Protein AF-A0A1E7GET6-F1 (afdb_monomer)

Mean predicted aligned error: 6.94 Å

Radius of gyration: 13.85 Å; Cα contacts (8 Å, |Δi|>4): 43; chains: 1; bounding box: 35×29×33 Å

Solvent-accessible surface area (backbone atoms only — not comparable to full-atom values): 5265 Å² total; per-residue (Å²): 128,65,69,71,61,71,52,60,92,60,66,90,87,61,75,89,81,87,64,54,47,69,58,45,39,50,57,57,38,70,72,46,86,85,50,93,85,59,58,37,67,60,53,52,32,51,52,43,46,52,46,47,78,72,62,39,63,67,59,50,47,55,56,44,70,75,42,54,71,72,50,43,73,47,48,58,79,70,67,88,68,86,129

Sequence (83 aa):
MIKGVYYDGWTPLDKPHKYKKEEFARRVHEQFQFDPDLNPAVIIRAVLRVMYRHIGEGELGDVKSNMPAGIQEWFPQELGQEK

Foldseek 3Di:
DVVVVVCVVDDPPDDDDADDLVRVLVVQCVVCPPDNVDRSLVVLLVVLVVCCVPVDLVVSVVVLVPHDPSSNVSHDPCNPVDD

Secondary structure (DSSP, 8-state):
--HHHHTTT--TTSPPP---HHHHHHHHHHT-TT-TT--HHHHHHHHHHHHHHHH-HHHHHHHHHTS-HHHHTTS-TTTT---

Nearest PDB structures (foldseek):
  3pug-assembly1_A  TM=3.863E-01  e=1.592E+00  Haloferax volcanii D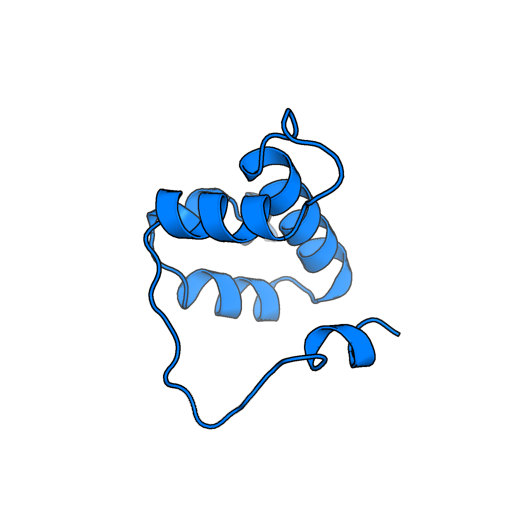S2
  6uve-assembly1_B  TM=3.409E-01  e=7.201E+00  Homo sapiens

pLDDT: mean 81.16, std 13.39, range [42.62, 94.94]

Structure (mmCIF, N/CA/C/O backbone):
data_AF-A0A1E7GET6-F1
#
_entry.id   AF-A0A1E7GET6-F1
#
loop_
_atom_site.group_PDB
_atom_site.id
_atom_site.type_symbol
_atom_site.label_atom_id
_atom_site.label_alt_id
_atom_site.label_comp_id
_atom_site.label_asym_id
_atom_site.label_entity_id
_atom_site.label_seq_id
_atom_site.pdbx_PDB_ins_code
_atom_site.Cartn_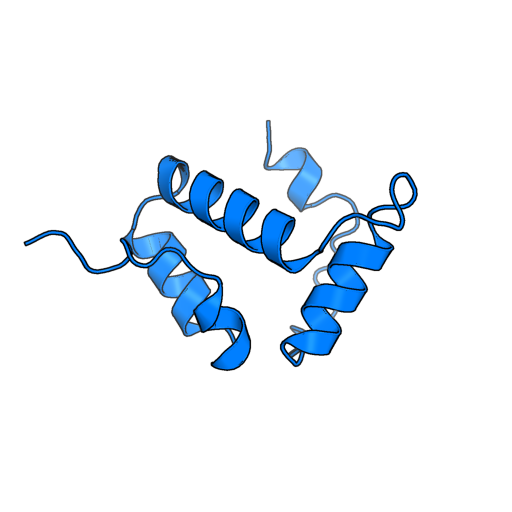x
_atom_site.Cartn_y
_atom_site.Cartn_z
_atom_site.occupancy
_atom_site.B_iso_or_equiv
_atom_site.auth_seq_id
_atom_site.auth_comp_id
_atom_site.auth_asym_id
_atom_site.auth_atom_id
_atom_site.pdbx_PDB_model_num
ATOM 1 N N . MET A 1 1 ? -8.214 -18.389 5.908 1.00 56.91 1 MET A N 1
ATOM 2 C CA . MET A 1 1 ? -7.351 -17.796 6.955 1.00 56.91 1 MET A CA 1
ATOM 3 C C . MET A 1 1 ? -6.331 -16.883 6.284 1.00 56.91 1 MET A C 1
ATOM 5 O O . MET A 1 1 ? -5.465 -17.402 5.604 1.00 56.91 1 MET A O 1
ATOM 9 N N . ILE A 1 2 ? -6.433 -15.557 6.428 1.00 62.28 2 ILE A N 1
ATOM 10 C CA . ILE A 1 2 ? -5.430 -14.609 5.881 1.00 62.28 2 ILE A CA 1
ATOM 11 C C . ILE A 1 2 ? -4.291 -14.373 6.890 1.00 62.28 2 ILE A C 1
ATOM 13 O O . ILE A 1 2 ? -3.131 -14.255 6.513 1.00 62.28 2 ILE A O 1
ATOM 17 N N . LYS A 1 3 ? -4.606 -14.398 8.193 1.00 61.34 3 LYS A N 1
ATOM 18 C CA . LYS A 1 3 ? -3.658 -14.109 9.280 1.00 61.34 3 LYS A CA 1
ATOM 19 C C . LYS A 1 3 ? -2.411 -15.007 9.274 1.00 61.34 3 LYS A C 1
ATOM 21 O O . LYS A 1 3 ? -1.328 -14.514 9.542 1.00 61.34 3 LYS A O 1
ATOM 26 N N . GLY A 1 4 ? -2.557 -16.293 8.940 1.00 63.00 4 GLY A N 1
ATOM 27 C CA . GLY A 1 4 ? -1.428 -17.232 8.870 1.00 63.00 4 GLY A CA 1
ATOM 28 C C . GLY A 1 4 ? -0.420 -16.907 7.761 1.00 63.00 4 GLY A C 1
ATOM 29 O O . GLY A 1 4 ? 0.765 -17.119 7.959 1.00 63.00 4 GLY A O 1
ATOM 30 N N . VAL A 1 5 ? -0.880 -16.329 6.644 1.00 62.72 5 VAL A N 1
ATOM 31 C CA . VAL A 1 5 ? -0.024 -15.913 5.518 1.00 62.72 5 VAL A CA 1
ATOM 32 C C . VAL A 1 5 ? 0.655 -14.571 5.804 1.00 62.72 5 VAL A C 1
ATOM 34 O O . VAL A 1 5 ? 1.805 -14.381 5.443 1.00 62.72 5 VAL A O 1
ATOM 37 N N . TYR A 1 6 ? -0.024 -13.643 6.490 1.00 60.38 6 TYR A N 1
ATOM 38 C CA . TYR A 1 6 ? 0.536 -12.319 6.806 1.00 60.38 6 TYR A CA 1
ATOM 39 C C . TYR A 1 6 ? 1.786 -12.378 7.701 1.00 60.38 6 TYR A C 1
ATOM 41 O O . TYR A 1 6 ? 2.651 -11.512 7.611 1.00 60.38 6 TYR A O 1
ATOM 49 N N . TYR A 1 7 ? 1.874 -13.386 8.571 1.00 64.38 7 TYR A N 1
ATOM 50 C CA . TYR A 1 7 ? 3.027 -13.575 9.454 1.00 64.38 7 TYR A CA 1
ATOM 51 C C . TYR A 1 7 ? 4.100 -14.500 8.881 1.00 64.38 7 TYR A C 1
ATOM 53 O O . TYR A 1 7 ? 5.156 -14.641 9.498 1.00 64.38 7 TYR A O 1
ATOM 61 N N . ASP A 1 8 ? 3.859 -15.118 7.726 1.00 60.44 8 ASP A N 1
ATOM 62 C CA . ASP A 1 8 ? 4.866 -15.957 7.091 1.00 60.44 8 ASP A CA 1
ATOM 63 C C . ASP A 1 8 ? 6.016 -15.069 6.583 1.00 60.44 8 ASP A C 1
ATOM 65 O O . ASP A 1 8 ? 5.803 -14.113 5.837 1.00 60.44 8 ASP A O 1
ATOM 69 N N . GLY A 1 9 ? 7.232 -15.309 7.077 1.00 60.81 9 GLY A N 1
ATOM 70 C CA . GLY A 1 9 ? 8.403 -14.461 6.813 1.00 60.81 9 GLY A CA 1
ATOM 71 C C . GLY A 1 9 ? 8.482 -13.135 7.595 1.00 60.81 9 GLY A C 1
ATOM 72 O O . GLY A 1 9 ? 9.436 -12.380 7.396 1.00 60.81 9 GLY A O 1
ATOM 73 N N . TRP A 1 10 ? 7.547 -12.827 8.506 1.00 63.31 10 TRP A N 1
ATOM 74 C CA . TRP A 1 10 ? 7.599 -11.598 9.315 1.00 63.31 10 TRP A CA 1
ATOM 75 C C . TRP A 1 10 ? 8.504 -11.756 10.548 1.00 63.31 10 TRP A C 1
ATOM 77 O O . TRP A 1 10 ? 8.222 -12.556 11.438 1.00 63.31 10 TRP A O 1
ATOM 87 N N . THR A 1 11 ? 9.573 -10.955 10.635 1.00 58.16 11 THR A N 1
ATOM 88 C CA . THR A 1 11 ? 10.485 -10.929 11.793 1.00 58.16 11 THR A CA 1
ATOM 89 C C . THR A 1 11 ? 10.298 -9.626 12.589 1.00 58.16 11 THR A C 1
ATOM 91 O O . THR A 1 11 ? 10.660 -8.559 12.095 1.00 58.16 11 THR A O 1
ATOM 94 N N . PRO A 1 12 ? 9.771 -9.666 13.829 1.00 59.03 12 PRO A N 1
ATOM 95 C CA . PRO A 1 12 ? 9.440 -8.466 14.612 1.00 59.03 12 PRO A CA 1
ATOM 96 C C . PRO A 1 12 ? 10.646 -7.668 15.146 1.00 59.03 12 PRO A C 1
ATOM 98 O O . PRO A 1 12 ? 10.454 -6.642 15.793 1.00 59.03 12 PRO A O 1
ATOM 101 N N . LEU A 1 13 ? 11.880 -8.126 14.908 1.00 57.28 13 LEU A N 1
ATOM 102 C CA . LEU A 1 13 ? 13.107 -7.472 15.385 1.00 57.28 13 LEU A CA 1
ATOM 103 C C . LEU A 1 13 ? 13.552 -6.288 14.510 1.00 57.28 13 LEU A C 1
ATOM 105 O O . LEU A 1 13 ? 14.319 -5.447 14.980 1.00 57.28 13 LEU A O 1
ATOM 109 N N . ASP A 1 14 ? 13.065 -6.193 13.271 1.00 61.91 14 ASP A N 1
ATOM 110 C CA . ASP A 1 14 ? 13.458 -5.128 12.352 1.00 61.91 14 ASP A CA 1
ATOM 111 C C . ASP A 1 14 ? 12.588 -3.878 12.487 1.00 61.91 14 ASP A C 1
ATOM 113 O O . ASP A 1 14 ? 11.370 -3.924 12.681 1.00 61.91 14 ASP A O 1
ATOM 117 N N . LYS A 1 15 ? 13.233 -2.714 12.356 1.00 68.00 15 LYS A N 1
ATOM 118 C CA . LYS A 1 15 ? 12.547 -1.419 12.392 1.00 68.00 15 LYS A CA 1
ATOM 119 C C . LYS A 1 15 ? 11.540 -1.323 11.236 1.00 68.00 15 LYS A C 1
ATOM 121 O O . LYS A 1 15 ? 11.839 -1.790 10.135 1.00 68.00 15 LYS A O 1
ATOM 126 N N . PRO A 1 16 ? 10.391 -0.645 11.430 1.00 76.12 16 PRO A N 1
ATOM 127 C CA . PRO A 1 16 ? 9.479 -0.340 10.336 1.00 76.12 16 PRO A CA 1
ATOM 128 C C . PRO A 1 16 ? 10.220 0.373 9.203 1.00 76.12 16 PRO A C 1
ATOM 130 O O . PRO A 1 16 ? 10.821 1.434 9.400 1.00 76.12 16 PRO A O 1
ATOM 133 N N . HIS A 1 17 ? 10.186 -0.217 8.013 1.00 78.81 17 HIS A N 1
ATOM 134 C CA . HIS A 1 17 ? 10.837 0.350 6.844 1.00 78.81 17 HIS A CA 1
ATOM 135 C C . HIS A 1 17 ? 9.953 1.438 6.228 1.00 78.81 17 HIS A C 1
ATOM 137 O O . HIS A 1 17 ? 8.773 1.217 5.957 1.00 78.81 17 HIS A O 1
ATOM 143 N N . LYS A 1 18 ? 10.526 2.620 5.980 1.00 82.31 18 LYS A N 1
ATOM 144 C CA . LYS A 1 18 ? 9.853 3.709 5.259 1.00 82.31 18 LYS A CA 1
ATOM 145 C C . LYS A 1 18 ? 10.271 3.677 3.793 1.00 82.31 18 LYS A C 1
ATOM 147 O O . LYS A 1 18 ? 11.378 4.095 3.467 1.00 82.31 18 LYS A O 1
ATOM 152 N N . TYR A 1 19 ? 9.386 3.203 2.923 1.00 88.88 19 TYR A N 1
ATOM 153 C CA . TYR A 1 19 ? 9.633 3.157 1.481 1.00 88.88 19 TYR A CA 1
ATOM 154 C C . TYR A 1 19 ? 9.101 4.397 0.769 1.00 88.88 19 TYR A C 1
ATOM 156 O O . TYR A 1 19 ? 8.055 4.939 1.127 1.00 88.88 19 TYR A O 1
ATOM 164 N N . LYS A 1 20 ? 9.795 4.821 -0.290 1.00 91.44 20 LYS A N 1
ATOM 165 C CA . LYS A 1 20 ? 9.193 5.712 -1.291 1.00 91.44 20 LYS A CA 1
ATOM 166 C C . LYS A 1 20 ? 8.180 4.930 -2.130 1.00 91.44 20 LYS A C 1
ATOM 168 O O . LYS A 1 20 ? 8.242 3.703 -2.197 1.00 91.44 20 LYS A O 1
ATOM 173 N N . LYS A 1 21 ? 7.268 5.642 -2.792 1.00 92.19 21 LYS A N 1
ATOM 174 C CA . LYS A 1 21 ? 6.193 5.054 -3.602 1.00 92.19 21 LYS A CA 1
ATOM 175 C C . LYS A 1 21 ? 6.733 4.070 -4.646 1.00 92.19 21 LYS A C 1
ATOM 177 O O . LYS A 1 21 ? 6.304 2.923 -4.699 1.00 92.19 21 LYS A O 1
ATOM 182 N N . GLU A 1 22 ? 7.724 4.489 -5.422 1.00 92.75 22 GLU A N 1
ATOM 183 C CA . GLU A 1 22 ? 8.317 3.695 -6.502 1.00 92.75 22 GLU A CA 1
ATOM 184 C C . GLU A 1 22 ? 9.057 2.472 -5.953 1.00 92.75 22 GLU A C 1
ATOM 186 O O . GLU A 1 22 ? 8.964 1.380 -6.509 1.00 92.75 22 GLU A O 1
ATOM 191 N N . GLU A 1 23 ? 9.749 2.631 -4.821 1.00 93.00 23 GLU A N 1
ATOM 192 C CA . GLU A 1 23 ? 10.433 1.520 -4.158 1.00 93.00 23 GLU A CA 1
ATOM 193 C C . GLU A 1 23 ? 9.435 0.481 -3.644 1.00 93.00 23 GLU A C 1
ATOM 195 O O . GLU A 1 23 ? 9.660 -0.717 -3.813 1.00 93.00 23 GLU A O 1
ATOM 200 N N . PHE A 1 24 ? 8.324 0.928 -3.057 1.00 92.75 24 PHE A N 1
ATOM 201 C CA . PHE A 1 24 ? 7.255 0.041 -2.618 1.00 92.75 24 PHE A CA 1
ATOM 202 C C . PHE A 1 24 ? 6.677 -0.748 -3.797 1.00 92.75 24 PHE A C 1
ATOM 204 O O . PHE A 1 24 ? 6.604 -1.972 -3.729 1.00 92.75 24 PHE A O 1
ATOM 211 N N . ALA A 1 25 ? 6.346 -0.078 -4.907 1.00 92.38 25 ALA A N 1
ATOM 212 C CA . ALA A 1 25 ? 5.852 -0.746 -6.112 1.00 92.38 25 ALA A CA 1
ATOM 213 C C . ALA A 1 25 ? 6.846 -1.771 -6.673 1.00 92.38 25 ALA A C 1
ATOM 215 O O . ALA A 1 25 ? 6.437 -2.881 -7.010 1.00 92.38 25 ALA A O 1
ATOM 216 N N . ARG A 1 26 ? 8.141 -1.433 -6.731 1.00 91.81 26 ARG A N 1
ATOM 217 C CA . ARG A 1 26 ? 9.191 -2.366 -7.165 1.00 91.81 26 ARG A CA 1
ATOM 218 C C . ARG A 1 26 ? 9.249 -3.596 -6.262 1.00 91.81 26 ARG A C 1
ATOM 220 O O . ARG A 1 26 ? 9.228 -4.708 -6.767 1.00 91.81 26 ARG A O 1
ATOM 227 N N . ARG A 1 27 ? 9.280 -3.408 -4.939 1.00 90.19 27 ARG A N 1
ATOM 228 C CA . ARG A 1 27 ? 9.316 -4.521 -3.974 1.00 90.19 27 ARG A CA 1
ATOM 229 C C . ARG A 1 27 ? 8.095 -5.420 -4.101 1.00 90.19 27 ARG A C 1
ATOM 231 O O . ARG A 1 27 ? 8.242 -6.632 -4.043 1.00 90.19 27 ARG A O 1
ATOM 238 N N . VAL A 1 28 ? 6.910 -4.835 -4.293 1.00 89.88 28 VAL A N 1
ATOM 239 C CA . VAL A 1 28 ? 5.685 -5.597 -4.558 1.00 89.88 28 VAL A CA 1
ATOM 240 C C . VAL A 1 28 ? 5.847 -6.415 -5.836 1.00 89.88 28 VAL A C 1
ATOM 242 O O . VAL A 1 28 ? 5.626 -7.617 -5.791 1.00 89.88 28 VAL A O 1
ATOM 245 N N . HIS A 1 29 ? 6.292 -5.803 -6.938 1.00 89.50 29 HIS A N 1
ATOM 246 C CA . HIS A 1 29 ? 6.523 -6.499 -8.207 1.00 89.50 29 HIS A CA 1
ATOM 247 C C . HIS A 1 29 ? 7.537 -7.649 -8.076 1.00 89.50 29 HIS A C 1
ATOM 249 O O . HIS A 1 29 ? 7.298 -8.730 -8.595 1.00 89.50 29 HIS A O 1
ATOM 255 N N . GLU A 1 30 ? 8.614 -7.472 -7.306 1.00 89.06 30 GLU A N 1
ATOM 256 C CA . GLU A 1 30 ? 9.630 -8.512 -7.066 1.00 89.06 30 GLU A CA 1
ATOM 257 C C . GLU A 1 30 ? 9.087 -9.768 -6.374 1.00 89.06 30 GLU A C 1
ATOM 259 O O . GLU A 1 30 ? 9.678 -10.839 -6.507 1.00 89.06 30 GLU A O 1
ATOM 264 N N . GLN A 1 31 ? 7.959 -9.667 -5.663 1.00 85.25 31 GLN A N 1
ATOM 265 C CA . GLN A 1 31 ? 7.285 -10.834 -5.085 1.00 85.25 31 GLN A CA 1
ATOM 266 C C . GLN A 1 31 ? 6.482 -11.634 -6.128 1.00 85.25 31 GLN A C 1
ATOM 268 O O . GLN A 1 31 ? 6.125 -12.784 -5.873 1.00 85.25 31 GLN A O 1
ATOM 273 N N . PHE A 1 32 ? 6.208 -11.070 -7.309 1.00 80.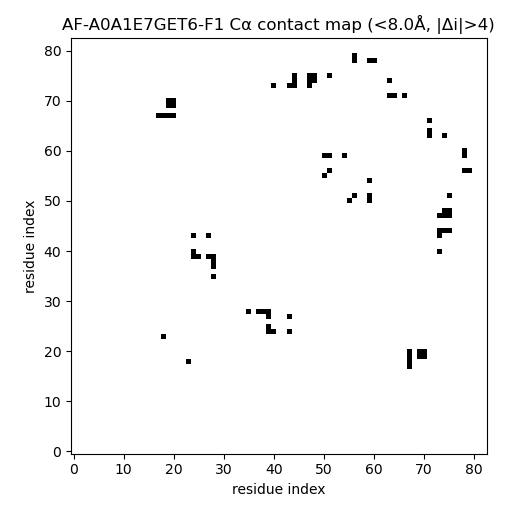19 32 PHE A N 1
ATOM 274 C CA . PHE A 1 32 ? 5.469 -11.725 -8.390 1.00 80.19 32 PHE A CA 1
ATOM 275 C C . PHE A 1 32 ? 6.435 -12.283 -9.436 1.00 80.19 32 PHE A C 1
ATOM 277 O O . PHE A 1 32 ? 6.694 -11.685 -10.472 1.00 80.19 32 PHE A O 1
ATOM 284 N N . GLN A 1 33 ? 6.949 -13.484 -9.176 1.00 71.25 33 GLN A N 1
ATOM 285 C CA . GLN A 1 33 ? 7.882 -14.180 -10.076 1.00 71.25 33 GLN A CA 1
ATOM 286 C C . GLN A 1 33 ? 7.217 -14.729 -11.358 1.00 71.25 33 GLN A C 1
ATOM 288 O O . GLN A 1 33 ? 7.913 -15.222 -12.241 1.00 71.25 33 GLN A O 1
ATOM 293 N N . PHE A 1 34 ? 5.883 -14.687 -11.457 1.00 68.50 34 PHE A N 1
ATOM 294 C CA . PHE A 1 34 ? 5.117 -15.408 -12.484 1.00 68.50 34 PHE A CA 1
ATOM 295 C C . PHE A 1 34 ? 4.597 -14.540 -13.640 1.00 68.50 34 PHE A C 1
ATOM 297 O O . PHE A 1 34 ? 4.178 -15.103 -14.647 1.00 68.50 34 PHE A O 1
ATOM 304 N N . ASP A 1 35 ? 4.617 -13.208 -13.519 1.00 80.62 35 ASP A N 1
ATOM 305 C CA . ASP A 1 35 ? 4.141 -12.296 -14.570 1.00 80.62 35 ASP A CA 1
ATOM 306 C C . ASP A 1 35 ? 4.952 -10.979 -14.572 1.00 80.62 35 ASP A C 1
ATOM 308 O O . ASP A 1 35 ? 4.700 -10.098 -13.743 1.00 80.62 35 ASP A O 1
ATOM 312 N N . PRO A 1 36 ? 5.946 -10.838 -15.472 1.00 77.75 36 PRO A N 1
ATOM 313 C CA . PRO A 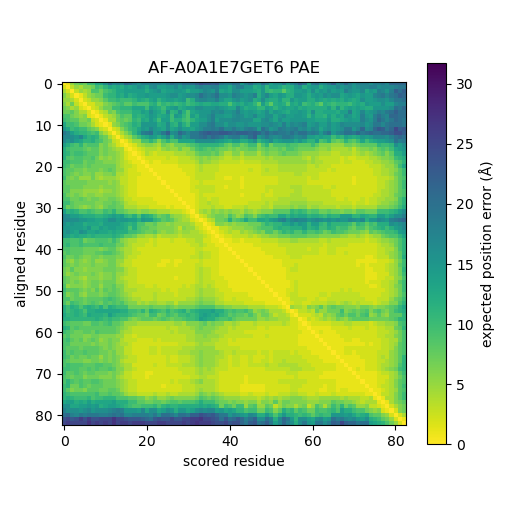1 36 ? 6.797 -9.650 -15.547 1.00 77.75 36 PRO A CA 1
ATOM 314 C C . PRO A 1 36 ? 6.086 -8.417 -16.128 1.00 77.75 36 PRO A C 1
ATOM 316 O O . PRO A 1 36 ? 6.548 -7.299 -15.904 1.00 77.75 36 PRO A O 1
ATOM 319 N N . ASP A 1 37 ? 4.964 -8.586 -16.832 1.00 84.12 37 ASP A N 1
ATOM 320 C CA . ASP A 1 37 ? 4.211 -7.475 -17.431 1.00 84.12 37 ASP A CA 1
ATOM 321 C C . ASP A 1 37 ? 3.152 -6.907 -16.469 1.00 84.12 37 ASP A C 1
ATOM 323 O O . ASP A 1 37 ? 2.483 -5.903 -16.747 1.00 84.12 37 ASP A O 1
ATOM 327 N N . LEU A 1 38 ? 3.006 -7.524 -15.295 1.00 85.81 38 LEU A N 1
ATOM 328 C CA . LEU A 1 38 ? 2.018 -7.140 -14.307 1.00 85.81 38 LEU A CA 1
ATOM 329 C C . LEU A 1 38 ? 2.350 -5.787 -13.668 1.00 85.81 38 LEU A C 1
ATOM 331 O O . LEU A 1 38 ? 3.325 -5.630 -12.929 1.00 85.81 38 LEU A O 1
ATOM 335 N N . ASN A 1 39 ? 1.471 -4.806 -13.883 1.00 90.00 39 ASN A N 1
ATOM 336 C CA . ASN A 1 39 ? 1.614 -3.476 -13.300 1.00 90.00 39 ASN A CA 1
ATOM 337 C C . ASN A 1 39 ? 1.386 -3.513 -11.771 1.00 90.00 39 ASN A C 1
ATOM 339 O O . ASN A 1 39 ? 0.239 -3.675 -11.328 1.00 90.00 39 ASN A O 1
ATOM 343 N N . PRO A 1 40 ? 2.418 -3.265 -10.940 1.00 91.62 40 PRO A N 1
ATOM 344 C CA . PRO A 1 40 ? 2.299 -3.360 -9.487 1.00 91.62 40 PRO A CA 1
ATOM 345 C C . PRO A 1 40 ? 1.279 -2.381 -8.904 1.00 91.62 40 PRO A C 1
ATOM 347 O O . PRO A 1 40 ? 0.612 -2.700 -7.922 1.00 91.62 40 PRO A O 1
ATOM 350 N N . ALA A 1 41 ? 1.087 -1.208 -9.515 1.00 92.00 41 ALA A N 1
ATOM 351 C CA . ALA A 1 41 ? 0.125 -0.227 -9.020 1.00 92.00 41 ALA A CA 1
ATOM 352 C C . ALA A 1 41 ? -1.321 -0.741 -9.101 1.00 92.00 41 ALA A C 1
ATOM 354 O O . ALA A 1 41 ? -2.133 -0.420 -8.232 1.00 92.00 41 ALA A O 1
ATOM 355 N N . VAL A 1 42 ? -1.647 -1.548 -10.117 1.00 91.75 42 VAL A N 1
ATOM 356 C CA . VAL A 1 42 ? -2.981 -2.152 -10.262 1.00 91.75 42 VAL A CA 1
ATOM 357 C C . VAL A 1 42 ? -3.221 -3.162 -9.143 1.00 91.75 42 VAL A C 1
ATOM 359 O O . VAL A 1 42 ? -4.263 -3.106 -8.490 1.00 91.75 42 VAL A O 1
ATOM 362 N N . ILE A 1 43 ? -2.236 -4.021 -8.864 1.00 91.69 43 ILE A N 1
ATOM 363 C CA . ILE A 1 43 ? -2.310 -5.012 -7.782 1.00 91.69 43 ILE A CA 1
ATOM 364 C C . ILE A 1 43 ? -2.490 -4.319 -6.432 1.00 91.69 43 ILE A C 1
ATOM 366 O O . ILE A 1 43 ? -3.395 -4.662 -5.675 1.00 91.69 43 ILE A O 1
ATOM 370 N N . ILE A 1 44 ? -1.649 -3.322 -6.137 1.00 94.31 44 ILE A N 1
ATOM 371 C CA . ILE A 1 44 ? -1.664 -2.609 -4.855 1.00 94.31 44 ILE A CA 1
ATOM 372 C C . ILE A 1 44 ? -3.043 -1.991 -4.614 1.00 94.31 44 ILE A C 1
ATOM 374 O O . ILE A 1 44 ? -3.642 -2.214 -3.562 1.00 94.31 44 ILE A O 1
ATO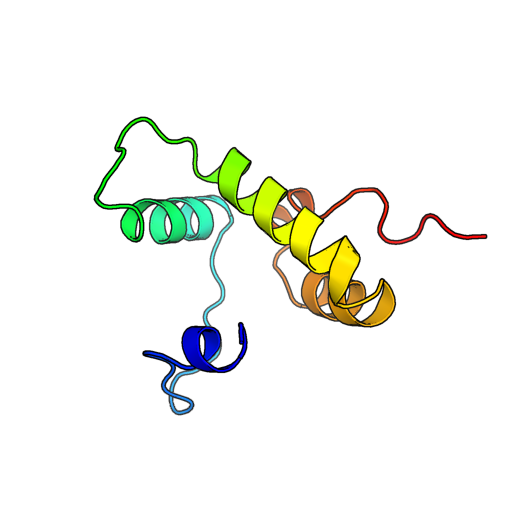M 378 N N . ARG A 1 45 ? -3.587 -1.271 -5.606 1.00 94.56 45 ARG A N 1
ATOM 379 C CA . A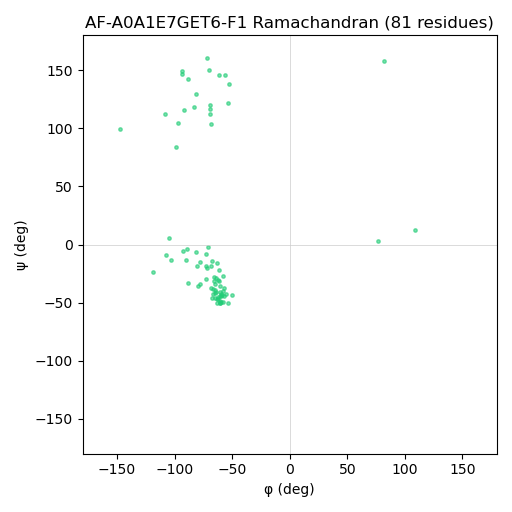RG A 1 45 ? -4.931 -0.682 -5.511 1.00 94.56 45 ARG A CA 1
ATOM 380 C C . ARG A 1 45 ? -6.006 -1.751 -5.303 1.00 94.56 45 ARG A C 1
ATOM 382 O O . ARG A 1 45 ? -6.902 -1.557 -4.484 1.00 94.56 45 ARG A O 1
ATOM 389 N N . ALA A 1 46 ? -5.924 -2.875 -6.018 1.00 92.88 46 ALA A N 1
ATOM 390 C CA . ALA A 1 46 ? -6.886 -3.965 -5.887 1.00 92.88 46 ALA A CA 1
ATOM 391 C C . ALA A 1 46 ? -6.874 -4.570 -4.474 1.00 92.88 46 ALA A C 1
ATOM 393 O O . ALA A 1 46 ? -7.934 -4.708 -3.864 1.00 92.88 46 ALA A O 1
ATOM 394 N N . VAL A 1 47 ? -5.691 -4.860 -3.923 1.00 92.00 47 VAL A N 1
ATOM 395 C CA . VAL A 1 47 ? -5.542 -5.409 -2.566 1.00 92.00 47 VAL A CA 1
ATOM 396 C C . VAL A 1 47 ? -6.050 -4.425 -1.516 1.00 92.00 47 VAL A C 1
ATOM 398 O O . VAL A 1 47 ? -6.848 -4.816 -0.668 1.00 92.00 47 VAL A O 1
ATOM 401 N N . LEU A 1 48 ? -5.676 -3.143 -1.596 1.00 92.88 48 LEU A N 1
ATOM 402 C CA . LEU A 1 48 ? -6.159 -2.124 -0.656 1.00 92.88 48 LEU A CA 1
ATOM 403 C C . LEU A 1 48 ? -7.686 -1.975 -0.703 1.00 92.88 48 LEU A C 1
ATOM 405 O O . LEU A 1 48 ? -8.325 -1.798 0.332 1.00 92.88 48 LEU A O 1
ATOM 409 N N . ARG A 1 49 ? -8.294 -2.114 -1.887 1.00 91.31 49 ARG A N 1
ATOM 410 C CA . ARG A 1 49 ? -9.754 -2.109 -2.033 1.00 91.31 49 ARG A CA 1
ATOM 411 C C . ARG A 1 49 ? -10.413 -3.343 -1.420 1.00 91.31 49 ARG A C 1
ATOM 413 O O . ARG A 1 49 ? -11.490 -3.229 -0.841 1.00 91.31 49 ARG A O 1
ATOM 420 N N . VAL A 1 50 ? -9.789 -4.514 -1.534 1.00 91.25 50 VAL A N 1
ATOM 421 C CA . VAL A 1 50 ? -10.255 -5.730 -0.851 1.00 91.25 50 VAL A CA 1
ATOM 422 C C . VAL A 1 50 ? -10.143 -5.554 0.664 1.00 91.25 50 VAL A C 1
ATOM 424 O O . VAL A 1 50 ? -11.109 -5.816 1.371 1.00 91.25 50 VAL A O 1
ATOM 427 N N . MET A 1 51 ? -9.019 -5.034 1.162 1.00 90.31 51 MET A N 1
ATOM 428 C CA . MET A 1 51 ? -8.834 -4.738 2.586 1.00 90.31 51 MET A CA 1
ATOM 429 C C . MET A 1 51 ? -9.907 -3.780 3.112 1.00 90.31 51 MET A C 1
ATOM 431 O O . MET A 1 51 ? -10.506 -4.061 4.145 1.00 90.31 51 MET A O 1
ATOM 435 N N . TYR A 1 52 ? -10.224 -2.716 2.371 1.00 88.06 52 TYR A N 1
ATOM 436 C CA . TYR A 1 52 ? -11.286 -1.773 2.738 1.00 88.06 52 TYR A CA 1
ATOM 437 C C . TYR A 1 52 ? -12.634 -2.458 2.967 1.00 88.06 52 TYR A C 1
ATOM 439 O O . TYR A 1 52 ? -13.304 -2.192 3.959 1.00 88.06 52 TYR A O 1
ATOM 447 N N . ARG A 1 53 ? -13.001 -3.411 2.102 1.00 86.88 53 ARG A N 1
ATOM 448 C CA . ARG A 1 53 ? -14.265 -4.155 2.219 1.00 86.88 53 ARG A CA 1
ATOM 449 C C . ARG A 1 53 ? -14.329 -5.093 3.427 1.00 86.88 53 ARG A C 1
ATOM 451 O O . ARG A 1 53 ? -15.422 -5.526 3.774 1.00 86.88 53 ARG A O 1
ATOM 458 N N . HIS A 1 54 ? -13.192 -5.453 4.025 1.00 86.06 54 HIS A N 1
ATOM 459 C CA . HIS A 1 54 ? -13.120 -6.521 5.029 1.00 86.06 54 HIS A CA 1
ATOM 460 C C . HIS A 1 54 ? -12.628 -6.082 6.413 1.00 86.06 54 HIS A C 1
ATOM 462 O O . HIS A 1 54 ? -12.927 -6.773 7.381 1.00 86.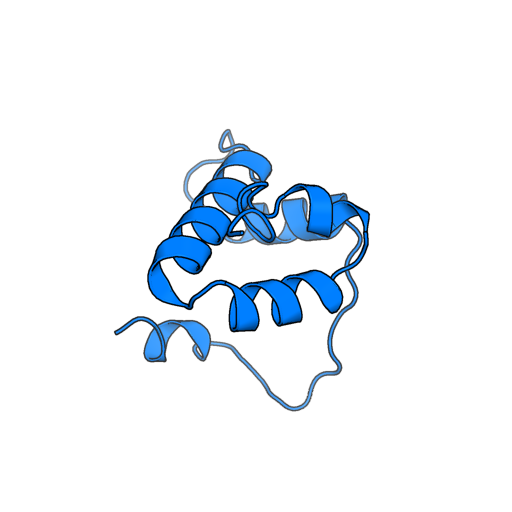06 54 HIS A O 1
ATOM 468 N N . ILE A 1 55 ? -11.873 -4.986 6.511 1.00 80.75 55 ILE A N 1
ATOM 469 C CA . ILE A 1 55 ? -11.195 -4.547 7.747 1.00 80.75 55 ILE A CA 1
ATOM 470 C C . ILE A 1 55 ? -11.894 -3.305 8.352 1.00 80.75 55 ILE A C 1
ATOM 472 O O . ILE A 1 55 ? -11.661 -2.927 9.490 1.00 80.75 55 ILE A O 1
ATOM 476 N N . GLY A 1 56 ? -12.849 -2.709 7.630 1.00 72.31 56 GLY A N 1
ATOM 477 C CA . GLY A 1 56 ? -13.582 -1.527 8.084 1.00 72.31 56 GLY A CA 1
ATOM 478 C C . GLY A 1 56 ? -12.812 -0.224 7.847 1.00 72.31 56 GLY A C 1
ATOM 479 O O . GLY A 1 56 ? -11.593 -0.203 7.665 1.00 72.31 56 GLY A O 1
ATOM 480 N N . GLU A 1 57 ? -13.548 0.886 7.805 1.00 75.44 57 GLU A N 1
ATOM 481 C CA . GLU A 1 57 ? -13.015 2.192 7.404 1.00 75.44 57 GLU A CA 1
ATOM 482 C C . GLU A 1 57 ? -11.989 2.755 8.399 1.00 75.44 57 GLU A C 1
ATOM 484 O O . GLU A 1 57 ? -10.942 3.243 7.977 1.00 75.44 57 GLU A O 1
ATOM 489 N N . GLY A 1 58 ? -12.257 2.648 9.708 1.00 78.62 58 GLY A N 1
ATOM 490 C CA . GLY A 1 58 ? -11.391 3.200 10.757 1.00 78.62 58 GLY A CA 1
ATOM 491 C C . GLY A 1 58 ? -10.002 2.562 10.785 1.00 78.62 58 GLY A C 1
ATOM 492 O O . GLY A 1 58 ? -8.996 3.263 10.710 1.00 78.62 58 GLY A O 1
ATOM 493 N N . GLU A 1 59 ? -9.940 1.228 10.789 1.00 84.19 59 GLU A N 1
ATOM 494 C CA . GLU A 1 59 ? -8.669 0.495 10.823 1.00 84.19 59 GLU A CA 1
ATOM 495 C C . GLU A 1 59 ? -7.836 0.744 9.556 1.00 84.19 59 GLU A C 1
ATOM 497 O O . GLU A 1 59 ? -6.625 0.960 9.632 1.00 84.19 59 GLU A O 1
ATOM 502 N N . LEU A 1 60 ? -8.465 0.776 8.374 1.00 89.00 60 LEU A N 1
ATOM 503 C CA . LEU A 1 60 ? -7.734 1.079 7.142 1.00 89.00 60 LEU A CA 1
ATOM 504 C C . LEU A 1 60 ? -7.334 2.564 7.050 1.00 89.00 60 LEU A C 1
ATOM 506 O O . LEU A 1 60 ? -6.295 2.881 6.464 1.00 89.00 60 LEU A O 1
ATOM 510 N N . GLY A 1 61 ? -8.113 3.465 7.650 1.00 89.06 61 GLY A N 1
ATOM 511 C CA . GLY A 1 61 ? -7.767 4.876 7.820 1.00 89.06 61 GLY A CA 1
ATOM 512 C C . GLY A 1 61 ? -6.496 5.068 8.652 1.00 89.06 61 GLY A C 1
ATOM 513 O O . GLY A 1 61 ? -5.601 5.813 8.241 1.00 89.06 61 GLY A O 1
ATOM 514 N N . ASP A 1 62 ? -6.360 4.331 9.754 1.00 88.94 62 ASP A N 1
ATOM 515 C CA . ASP A 1 62 ? -5.149 4.334 10.582 1.00 88.94 62 ASP A CA 1
ATOM 516 C C . ASP A 1 62 ? -3.936 3.776 9.829 1.00 88.94 62 ASP A C 1
ATOM 518 O O . ASP A 1 62 ? -2.832 4.320 9.909 1.00 88.94 62 ASP A O 1
ATOM 522 N N . VAL A 1 63 ? -4.124 2.725 9.026 1.00 90.31 63 VAL A N 1
ATOM 523 C CA . VAL A 1 63 ? -3.052 2.217 8.156 1.00 90.31 63 VAL A CA 1
ATOM 524 C C . VAL A 1 63 ? -2.635 3.283 7.140 1.00 90.31 63 VAL A C 1
ATOM 526 O O . VAL A 1 63 ? -1.440 3.524 6.969 1.00 90.31 63 VAL A O 1
ATOM 529 N N . LYS A 1 64 ? -3.592 3.962 6.493 1.00 91.62 64 LYS A N 1
ATOM 530 C CA . LYS A 1 64 ? -3.320 5.035 5.522 1.00 91.62 64 LYS A CA 1
ATOM 531 C C . LYS A 1 64 ? -2.535 6.185 6.152 1.00 91.62 64 LYS A C 1
ATOM 533 O O . LYS A 1 64 ? -1.579 6.663 5.541 1.00 91.62 64 LYS A O 1
ATOM 538 N N . SER A 1 65 ? -2.905 6.617 7.357 1.00 91.00 65 SER A N 1
ATOM 539 C CA . SER A 1 65 ? -2.267 7.755 8.036 1.00 91.00 65 SER A CA 1
ATOM 540 C C . SER A 1 65 ? -0.801 7.488 8.403 1.00 91.00 65 SER A C 1
ATOM 542 O O . SER A 1 65 ? 0.011 8.413 8.406 1.00 91.00 65 SER A O 1
ATOM 544 N N . ASN A 1 66 ? -0.435 6.221 8.620 1.00 90.06 66 ASN A N 1
ATOM 545 C CA . ASN A 1 66 ? 0.939 5.797 8.891 1.00 90.06 66 ASN A CA 1
ATOM 546 C C . ASN A 1 66 ? 1.810 5.632 7.629 1.00 90.06 66 ASN A C 1
ATOM 548 O O . ASN A 1 66 ? 3.018 5.403 7.740 1.00 90.06 66 ASN A O 1
ATOM 552 N N . MET A 1 67 ? 1.236 5.759 6.428 1.00 90.50 67 MET A N 1
ATOM 553 C CA . MET A 1 67 ? 1.963 5.605 5.165 1.00 90.50 67 MET A CA 1
ATOM 554 C C . MET A 1 67 ? 2.486 6.948 4.626 1.00 90.50 67 MET A C 1
ATOM 556 O O . MET A 1 67 ? 1.843 7.983 4.799 1.00 90.50 67 MET A O 1
ATOM 560 N N . PRO A 1 68 ? 3.622 6.964 3.904 1.00 92.00 68 PRO A N 1
ATOM 561 C CA . PRO A 1 68 ? 4.085 8.136 3.158 1.00 92.00 68 PRO A CA 1
ATOM 562 C C . PRO A 1 68 ? 3.050 8.645 2.144 1.00 92.00 68 PRO A C 1
ATOM 564 O O . PRO A 1 68 ? 2.375 7.844 1.497 1.00 92.00 68 PRO A O 1
ATOM 567 N N . ALA A 1 69 ? 2.992 9.966 1.930 1.00 90.75 69 ALA A N 1
ATOM 568 C CA . ALA A 1 69 ? 1.982 10.624 1.088 1.00 90.75 69 ALA A CA 1
ATOM 569 C C . ALA A 1 69 ? 1.814 9.993 -0.309 1.00 90.75 69 ALA A C 1
ATOM 571 O O . ALA A 1 69 ? 0.694 9.733 -0.731 1.00 90.75 69 ALA A O 1
ATOM 572 N N . GLY A 1 70 ? 2.912 9.651 -0.994 1.00 91.94 70 GLY A N 1
ATOM 573 C CA . GLY A 1 70 ? 2.835 9.027 -2.321 1.00 91.94 70 GLY A CA 1
ATOM 574 C C . GLY A 1 70 ? 2.177 7.638 -2.325 1.00 91.94 70 GLY A C 1
ATOM 575 O O . GLY A 1 70 ? 1.560 7.257 -3.316 1.00 91.94 70 GLY A O 1
ATOM 576 N N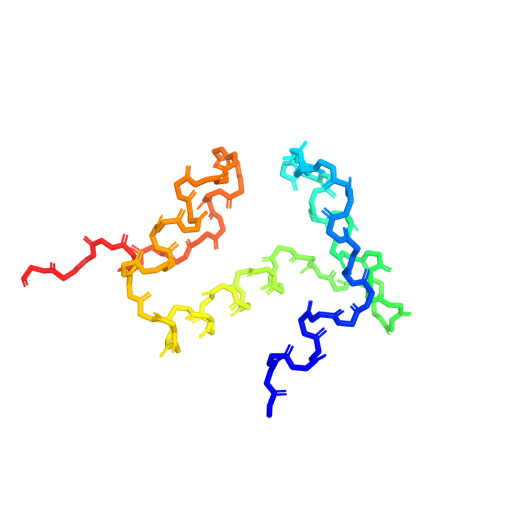 . ILE A 1 71 ? 2.269 6.884 -1.224 1.00 93.50 71 ILE A N 1
ATOM 577 C CA . ILE A 1 71 ? 1.602 5.579 -1.077 1.00 93.50 71 ILE A CA 1
ATOM 578 C C . ILE A 1 71 ? 0.114 5.776 -0.760 1.00 93.50 71 ILE A C 1
ATOM 580 O O . ILE A 1 71 ? -0.721 5.010 -1.241 1.00 93.50 71 ILE A O 1
ATOM 584 N N . GLN A 1 72 ? -0.239 6.831 -0.017 1.00 93.75 72 GLN A N 1
ATOM 585 C CA . GLN A 1 72 ? -1.635 7.151 0.306 1.00 93.75 72 GLN A CA 1
ATOM 586 C C . GLN A 1 72 ? -2.505 7.352 -0.946 1.00 93.75 72 GLN A C 1
ATOM 588 O O . GLN A 1 72 ? -3.699 7.071 -0.906 1.00 93.75 72 GLN A O 1
ATOM 593 N N . GLU A 1 73 ? -1.916 7.761 -2.074 1.00 93.69 73 GLU A N 1
ATOM 594 C CA . GLU A 1 73 ? -2.599 7.906 -3.371 1.00 93.69 73 GLU A CA 1
ATOM 595 C C . GLU A 1 73 ? -3.146 6.587 -3.954 1.00 93.69 73 GLU A C 1
ATOM 597 O O . GLU A 1 73 ? -3.940 6.601 -4.902 1.00 93.69 73 GLU A O 1
ATOM 602 N N . TRP A 1 74 ? -2.696 5.436 -3.445 1.00 94.94 74 TRP A N 1
ATOM 603 C CA . TRP A 1 74 ? -3.205 4.121 -3.839 1.00 94.94 74 TRP A CA 1
ATOM 604 C C . TRP A 1 74 ? -4.371 3.630 -2.991 1.00 94.94 74 TRP A C 1
ATOM 606 O O . TRP A 1 74 ? -5.039 2.678 -3.398 1.00 94.94 74 TRP A O 1
ATOM 616 N N . PHE A 1 75 ? -4.634 4.272 -1.853 1.00 93.62 75 PHE A N 1
ATOM 617 C CA . PHE A 1 75 ? -5.751 3.899 -1.001 1.00 93.62 75 PHE A CA 1
ATOM 618 C C . PHE A 1 75 ? -7.093 4.260 -1.659 1.00 93.62 75 PHE A C 1
ATOM 620 O O . PHE A 1 75 ? -7.157 5.234 -2.416 1.00 93.62 75 PHE A O 1
ATOM 627 N N . PRO A 1 76 ? -8.160 3.495 -1.367 1.00 90.50 76 PRO A N 1
ATOM 628 C CA . PRO A 1 76 ? -9.508 3.782 -1.850 1.00 90.50 76 PRO A CA 1
ATOM 629 C C . PRO A 1 76 ? -9.940 5.219 -1.535 1.00 90.50 76 PRO A C 1
ATOM 631 O O . PRO A 1 76 ? -9.679 5.730 -0.442 1.00 90.50 76 PRO A O 1
ATOM 634 N N . GLN A 1 77 ? -10.591 5.877 -2.493 1.00 84.00 77 GLN A N 1
ATOM 635 C CA . GLN A 1 77 ? -11.145 7.222 -2.316 1.00 84.00 77 GLN A CA 1
ATOM 636 C C . GLN A 1 77 ? -12.376 7.215 -1.402 1.00 84.00 77 GLN A C 1
ATOM 638 O O . GLN A 1 77 ? -12.710 8.247 -0.833 1.00 84.00 77 GLN A O 1
ATOM 643 N N . GLU A 1 78 ? -13.010 6.052 -1.248 1.00 81.00 78 GLU A N 1
ATOM 644 C CA . GLU A 1 78 ? -14.170 5.803 -0.392 1.00 81.00 78 GLU A CA 1
ATOM 645 C C . GLU A 1 78 ? -13.840 5.907 1.116 1.00 81.00 78 GLU A C 1
ATOM 647 O O . GLU A 1 78 ? -14.744 6.019 1.939 1.00 81.00 78 GLU A O 1
ATOM 652 N N . LEU A 1 79 ? -12.551 5.916 1.488 1.00 72.19 79 LEU A N 1
ATOM 653 C CA . LEU A 1 79 ? -12.085 6.188 2.854 1.00 72.19 79 LEU A CA 1
ATOM 654 C C . LEU A 1 79 ? -12.349 7.659 3.223 1.00 72.19 79 LEU A C 1
ATOM 656 O O . LEU A 1 79 ? -11.611 8.551 2.794 1.00 72.19 79 LEU A O 1
ATOM 660 N N . GLY A 1 80 ? -13.373 7.898 4.038 1.00 63.56 80 GLY A N 1
ATOM 661 C CA . GLY A 1 80 ? -13.833 9.194 4.532 1.00 63.56 80 GLY A CA 1
ATOM 662 C C . GLY A 1 80 ? -15.167 9.665 3.942 1.00 63.56 80 GLY A C 1
ATOM 663 O O . GLY A 1 80 ? -15.468 10.855 4.051 1.00 63.56 80 GLY A O 1
ATOM 664 N N . GLN A 1 81 ? -15.926 8.798 3.255 1.00 57.62 81 GLN A N 1
ATOM 665 C CA . GLN A 1 81 ? -17.114 9.192 2.477 1.00 57.62 81 GLN A CA 1
ATOM 666 C C . GLN A 1 81 ? -18.478 8.844 3.096 1.00 57.62 81 GLN A C 1
ATOM 668 O O . GLN A 1 81 ? -19.492 9.139 2.465 1.00 57.62 81 GLN A O 1
ATOM 673 N N . GLU A 1 82 ? -18.551 8.315 4.319 1.00 46.50 82 GLU A N 1
ATOM 674 C CA . GLU A 1 82 ? -19.834 8.202 5.028 1.00 46.50 82 GLU A CA 1
ATOM 675 C C . GLU A 1 82 ? -20.104 9.432 5.916 1.00 46.50 82 GLU A C 1
ATOM 677 O O . GLU A 1 82 ? -19.387 9.725 6.876 1.00 46.50 82 GLU A O 1
ATOM 682 N N . LYS A 1 83 ? -21.163 10.166 5.554 1.00 42.62 83 L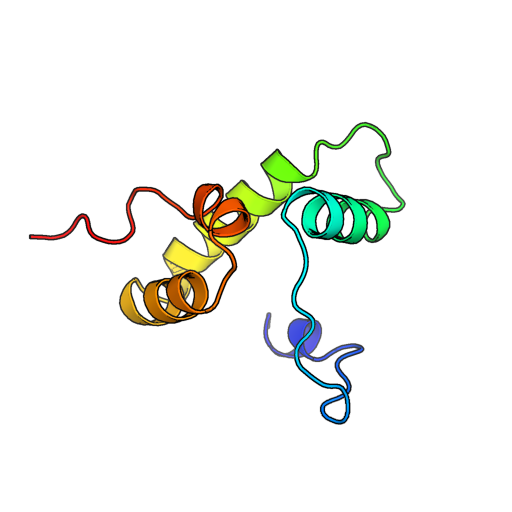YS A N 1
ATOM 683 C CA . LYS A 1 83 ? -21.923 11.082 6.412 1.00 42.62 83 LYS A CA 1
ATOM 684 C C . LYS A 1 83 ? -23.340 10.554 6.544 1.00 42.62 83 LYS A C 1
ATOM 686 O O . LYS A 1 83 ? -23.887 10.146 5.496 1.00 42.62 83 LYS A O 1
#